Protein AF-A0A7S3MNX1-F1 (afdb_monomer_lite)

pLDDT: mean 80.57, std 15.96, range [43.69, 98.38]

Organism: NCBI:txid182087

Foldseek 3Di:
DDWDFDDDQVRQQVLCVVQVHGDRSVRVVVLVVCQVVVHPCVFKHKDKDWPVRVVVVVVCVVPVPDDDDDDPPVPDDDLPIKMWIWIWGDDPVDITIRTGIIHRDDDDDPVNVVVVVVVVVVVVVVVVVVVVVVVPDDPVVVVVVVVVVVVVVVVVPD

Radius of gyration: 24.96 Å; chains: 1; bounding box: 41×65×52 Å

Structure (mmCIF, N/CA/C/O backbone):
data_AF-A0A7S3MNX1-F1
#
_entry.id   AF-A0A7S3MNX1-F1
#
loop_
_atom_site.group_PDB
_atom_site.id
_atom_site.type_symbol
_atom_site.label_atom_id
_atom_site.label_alt_id
_atom_site.label_comp_id
_atom_site.label_asym_id
_atom_site.label_entity_id
_atom_site.label_seq_id
_atom_site.pdbx_PDB_ins_code
_atom_site.Cartn_x
_atom_site.Cartn_y
_atom_site.Cartn_z
_atom_site.occupancy
_atom_site.B_iso_or_equiv
_atom_site.auth_seq_id
_atom_site.auth_comp_id
_atom_site.auth_asym_id
_atom_site.auth_atom_id
_atom_site.pdbx_PDB_model_num
ATOM 1 N N . MET A 1 1 ? 13.453 -8.997 -11.471 1.00 69.81 1 MET A N 1
ATOM 2 C CA . MET A 1 1 ? 12.130 -9.583 -11.167 1.00 69.81 1 MET A CA 1
ATOM 3 C C . MET A 1 1 ? 11.178 -8.467 -10.763 1.00 69.81 1 MET A C 1
ATOM 5 O O . MET A 1 1 ? 11.592 -7.604 -9.995 1.00 69.81 1 MET A O 1
ATOM 9 N N . ILE A 1 2 ? 9.954 -8.454 -11.297 1.00 82.06 2 ILE A N 1
ATOM 10 C CA . ILE A 1 2 ? 8.928 -7.449 -10.980 1.00 82.06 2 ILE A CA 1
ATOM 11 C C . ILE A 1 2 ? 7.768 -8.132 -10.248 1.00 82.06 2 ILE A C 1
ATOM 13 O O . ILE A 1 2 ? 7.214 -9.120 -10.732 1.00 82.06 2 ILE A O 1
ATOM 17 N N . TRP A 1 3 ? 7.382 -7.577 -9.097 1.00 87.19 3 TRP A N 1
ATOM 18 C CA . TRP A 1 3 ? 6.181 -7.973 -8.360 1.00 87.19 3 TRP A CA 1
ATOM 19 C C . TRP A 1 3 ? 5.163 -6.839 -8.390 1.00 87.19 3 TRP A C 1
ATOM 21 O O . TRP A 1 3 ? 5.515 -5.681 -8.170 1.00 87.19 3 TRP A O 1
ATOM 31 N N . ARG A 1 4 ? 3.900 -7.174 -8.652 1.00 88.12 4 ARG A N 1
ATOM 32 C CA . ARG A 1 4 ? 2.810 -6.210 -8.823 1.00 88.12 4 ARG A CA 1
ATOM 33 C C . ARG A 1 4 ? 1.589 -6.620 -8.009 1.00 88.12 4 ARG A C 1
ATOM 35 O O . ARG A 1 4 ? 1.213 -7.789 -7.975 1.00 88.12 4 ARG A O 1
ATOM 42 N N . GLY A 1 5 ? 0.955 -5.639 -7.379 1.00 89.62 5 GLY A N 1
ATOM 43 C CA . GLY A 1 5 ? -0.355 -5.773 -6.751 1.00 89.62 5 GLY A CA 1
ATOM 44 C C . GLY A 1 5 ? -1.355 -4.832 -7.412 1.00 89.62 5 GLY A C 1
ATOM 45 O O . GLY A 1 5 ? -1.036 -3.671 -7.652 1.00 89.62 5 GLY A O 1
ATOM 46 N N . GLU A 1 6 ? -2.558 -5.324 -7.701 1.00 92.94 6 GLU A N 1
ATOM 47 C CA . GLU A 1 6 ? -3.685 -4.502 -8.142 1.00 92.94 6 GLU A CA 1
ATOM 48 C C . GLU A 1 6 ? -4.837 -4.674 -7.163 1.00 92.94 6 GLU A C 1
ATOM 50 O O . GLU A 1 6 ? -5.308 -5.789 -6.928 1.00 92.94 6 GLU A O 1
ATOM 55 N N . TYR A 1 7 ? -5.298 -3.568 -6.582 1.00 95.19 7 TYR A N 1
ATOM 56 C CA . TYR A 1 7 ? -6.295 -3.604 -5.521 1.00 95.19 7 TYR A CA 1
ATOM 57 C C . TYR A 1 7 ? -7.403 -2.598 -5.797 1.00 95.19 7 TYR A C 1
ATOM 59 O O . TYR A 1 7 ? -7.158 -1.407 -5.983 1.00 95.19 7 TYR A O 1
ATOM 67 N N . LYS A 1 8 ? -8.648 -3.077 -5.787 1.00 97.31 8 LYS A N 1
ATOM 68 C CA . LYS A 1 8 ? -9.829 -2.209 -5.835 1.00 97.31 8 LYS A CA 1
ATOM 69 C C . LYS A 1 8 ? -10.058 -1.572 -4.464 1.00 97.31 8 LYS A C 1
ATOM 71 O O . LYS A 1 8 ? -9.750 -2.186 -3.445 1.00 97.31 8 LYS A O 1
ATOM 76 N N . GLN A 1 9 ? -10.706 -0.409 -4.436 1.00 98.19 9 GLN A N 1
ATOM 77 C CA . GLN A 1 9 ? -11.095 0.277 -3.197 1.00 98.19 9 GLN A CA 1
ATOM 78 C C . GLN A 1 9 ? -11.759 -0.664 -2.179 1.00 98.19 9 GLN A C 1
ATOM 80 O O . GLN A 1 9 ? -11.305 -0.755 -1.041 1.00 98.19 9 GLN A O 1
ATOM 85 N N . LYS A 1 10 ? -12.775 -1.421 -2.618 1.00 97.94 10 LYS A N 1
ATOM 86 C CA . LYS A 1 10 ? -13.507 -2.367 -1.764 1.00 97.94 10 LYS A CA 1
ATOM 87 C C . LYS A 1 10 ? -12.581 -3.377 -1.079 1.00 97.94 10 LYS A C 1
ATOM 89 O O . LYS A 1 10 ? -12.757 -3.664 0.096 1.00 97.94 10 LYS A O 1
ATOM 94 N N . TYR A 1 11 ? -11.576 -3.884 -1.793 1.00 97.88 11 TYR A N 1
ATOM 95 C CA . TYR A 1 11 ? -10.622 -4.838 -1.229 1.00 97.88 11 TYR A CA 1
ATOM 96 C C . TYR A 1 11 ? -9.798 -4.209 -0.098 1.00 97.88 11 TYR A C 1
ATOM 98 O O . TYR A 1 11 ? -9.659 -4.810 0.963 1.00 97.88 11 TYR A O 1
ATOM 106 N N . ILE A 1 12 ? -9.289 -2.990 -0.297 1.00 98.25 12 ILE A N 1
ATOM 107 C CA . ILE A 1 12 ? -8.496 -2.277 0.716 1.00 98.25 12 ILE A CA 1
ATOM 108 C C . ILE A 1 12 ? -9.327 -1.986 1.975 1.00 98.25 12 ILE A C 1
ATOM 110 O O . ILE A 1 12 ? -8.885 -2.197 3.104 1.00 98.25 12 ILE A O 1
ATOM 114 N N . GLU A 1 13 ? -10.562 -1.542 1.791 1.00 98.38 13 GLU A N 1
ATOM 115 C CA . GLU A 1 13 ? -11.483 -1.283 2.898 1.00 98.38 13 GLU A CA 1
ATOM 116 C C . GLU A 1 13 ? -11.833 -2.576 3.657 1.00 98.38 13 GLU A C 1
ATOM 118 O O . GLU A 1 13 ? -11.841 -2.594 4.887 1.00 98.38 13 GLU A O 1
ATOM 123 N N . GLU A 1 14 ? -12.015 -3.695 2.952 1.00 98.25 14 GLU A N 1
ATOM 124 C CA . GLU A 1 14 ? -12.240 -5.001 3.575 1.00 98.25 14 GLU A CA 1
ATOM 125 C C . GLU A 1 14 ? -11.031 -5.511 4.369 1.00 98.25 14 GLU A C 1
ATOM 127 O O . GLU A 1 14 ? -11.218 -6.038 5.467 1.00 98.25 14 GLU A O 1
ATOM 132 N N . ILE A 1 15 ? -9.800 -5.386 3.856 1.00 97.06 15 ILE A N 1
ATOM 133 C CA . ILE A 1 15 ? -8.613 -5.858 4.592 1.00 97.06 15 ILE A CA 1
ATOM 134 C C . ILE A 1 15 ? -8.356 -5.020 5.845 1.00 97.06 15 ILE A C 1
ATOM 136 O O . ILE A 1 15 ? -7.969 -5.576 6.869 1.00 97.06 15 ILE A O 1
ATOM 140 N N . THR A 1 16 ? -8.609 -3.709 5.795 1.00 97.75 16 THR A N 1
ATOM 141 C CA . THR A 1 16 ? -8.424 -2.834 6.961 1.00 97.75 16 THR A CA 1
ATOM 142 C C . THR A 1 16 ? -9.489 -3.115 8.016 1.00 97.75 16 THR A C 1
ATOM 144 O O . THR A 1 16 ? -9.173 -3.227 9.198 1.00 97.75 16 THR A O 1
ATOM 147 N N . ASN A 1 17 ? -10.730 -3.374 7.590 1.00 97.88 17 ASN A N 1
ATOM 148 C CA . ASN A 1 17 ? -11.788 -3.834 8.484 1.00 97.88 17 ASN A CA 1
ATOM 149 C C . ASN A 1 17 ? -11.446 -5.186 9.137 1.00 97.88 17 ASN A C 1
ATOM 151 O O . ASN A 1 17 ? -11.578 -5.344 10.347 1.00 97.88 17 ASN A O 1
ATOM 155 N N . LYS A 1 18 ? -10.952 -6.157 8.354 1.00 97.06 18 LYS A N 1
ATOM 156 C CA . LYS A 1 18 ? -10.517 -7.473 8.864 1.00 97.06 18 LYS A CA 1
ATOM 157 C C . LYS A 1 18 ? -9.344 -7.377 9.839 1.00 97.06 18 LYS A C 1
ATOM 159 O O . LYS A 1 18 ? -9.223 -8.231 10.710 1.00 97.06 18 LYS A O 1
ATOM 164 N N . ALA A 1 19 ? -8.494 -6.364 9.693 1.00 95.06 19 ALA A N 1
ATOM 165 C CA . ALA A 1 19 ? -7.389 -6.099 10.606 1.00 95.06 19 ALA A CA 1
ATOM 166 C C . ALA A 1 19 ? -7.836 -5.454 11.934 1.00 95.06 19 ALA A C 1
ATOM 168 O O . ALA A 1 19 ? -7.002 -5.256 12.809 1.00 95.06 19 ALA A O 1
ATOM 169 N N . GLY A 1 20 ? -9.127 -5.129 12.094 1.00 95.25 20 GLY A N 1
ATOM 170 C CA . GLY A 1 20 ? -9.679 -4.516 13.307 1.00 95.25 20 GLY A CA 1
ATOM 171 C C . GLY A 1 20 ? -9.525 -2.995 13.370 1.00 95.25 20 GLY A C 1
ATOM 172 O O . GLY A 1 20 ? -10.034 -2.371 14.294 1.00 95.25 20 GLY A O 1
ATOM 173 N N . ASN A 1 21 ? -8.886 -2.384 12.370 1.00 96.06 21 ASN A N 1
ATOM 174 C CA . ASN A 1 21 ? -8.674 -0.945 12.299 1.00 96.06 21 ASN A CA 1
ATOM 175 C C . ASN A 1 21 ? -9.016 -0.447 10.888 1.00 96.06 21 ASN A C 1
ATOM 177 O O . ASN A 1 21 ? -8.194 -0.427 9.971 1.00 96.06 21 ASN A O 1
ATOM 181 N N . PHE A 1 22 ? -10.288 -0.091 10.702 1.00 97.62 22 PHE A N 1
ATOM 182 C CA . PHE A 1 22 ? -10.807 0.328 9.406 1.00 97.62 22 PHE A CA 1
ATOM 183 C C . PHE A 1 22 ? -10.149 1.622 8.911 1.00 97.62 22 PHE A C 1
ATOM 185 O O . PHE A 1 22 ? -10.004 2.606 9.645 1.00 97.62 22 PHE A O 1
ATOM 192 N N . LYS A 1 23 ? -9.828 1.649 7.614 1.00 97.81 23 LYS A N 1
ATOM 193 C CA . LYS A 1 23 ? -9.368 2.843 6.906 1.00 97.81 23 LYS A CA 1
ATOM 194 C C . LYS A 1 23 ? -10.126 2.976 5.593 1.00 97.81 23 LYS A C 1
ATOM 196 O O . LYS A 1 23 ? -10.139 2.059 4.776 1.00 97.81 23 LYS A O 1
ATOM 201 N N . LYS A 1 24 ? -10.705 4.161 5.365 1.00 98.25 24 LYS A N 1
ATOM 202 C CA . LYS A 1 24 ? -11.215 4.540 4.039 1.00 98.25 24 LYS A CA 1
ATOM 203 C C . LYS A 1 24 ? -10.083 4.432 3.023 1.00 98.25 24 LYS A C 1
ATOM 205 O O . LYS A 1 24 ? -8.947 4.794 3.341 1.00 98.25 24 LYS A O 1
ATOM 210 N N . PHE A 1 25 ? -10.396 4.024 1.797 1.00 98.38 25 PHE A N 1
ATOM 211 C CA . PHE A 1 25 ? -9.380 3.816 0.763 1.00 98.38 25 PHE A CA 1
ATOM 212 C C . PHE A 1 25 ? -8.458 5.025 0.562 1.00 98.38 25 PHE A C 1
ATOM 214 O O . PHE A 1 25 ? -7.241 4.878 0.552 1.00 98.38 25 PHE A O 1
ATOM 221 N N . THR A 1 26 ? -9.010 6.238 0.499 1.00 98.19 26 THR A N 1
ATOM 222 C CA . THR A 1 26 ? -8.213 7.464 0.322 1.00 98.19 26 THR A CA 1
ATOM 223 C C . THR A 1 26 ? -7.239 7.723 1.472 1.00 98.19 26 THR A C 1
ATOM 225 O O . THR A 1 26 ? -6.139 8.216 1.237 1.00 98.19 26 THR A O 1
ATOM 228 N N . VAL A 1 27 ? -7.605 7.371 2.707 1.00 97.81 27 VAL A N 1
ATOM 229 C CA . VAL A 1 27 ? -6.717 7.477 3.875 1.00 97.81 27 VAL A CA 1
ATOM 230 C C . VAL A 1 27 ? -5.615 6.427 3.789 1.00 97.81 27 VAL A C 1
ATOM 232 O O . VAL A 1 27 ? -4.452 6.753 3.994 1.00 97.81 27 VAL A O 1
ATOM 235 N N . PHE A 1 28 ? -5.961 5.195 3.414 1.00 98.00 28 PHE A N 1
ATOM 236 C CA . PHE A 1 28 ? -4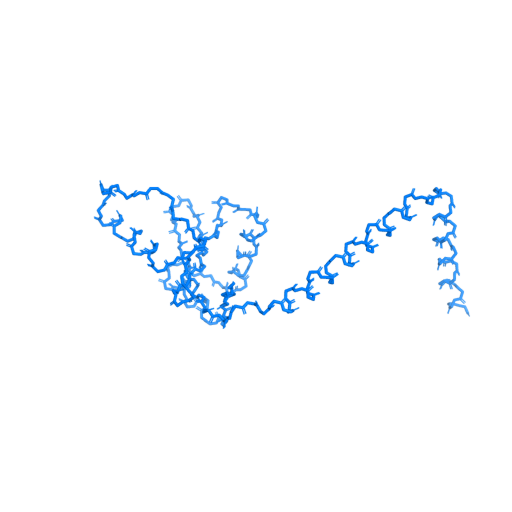.983 4.126 3.226 1.00 98.00 28 PHE A CA 1
ATOM 237 C C . PHE A 1 28 ? -3.934 4.484 2.162 1.00 98.00 28 PHE A C 1
ATOM 239 O O . PHE A 1 28 ? -2.743 4.284 2.382 1.00 98.00 28 PHE A O 1
ATOM 246 N N . ILE A 1 29 ? -4.351 5.070 1.034 1.00 97.75 29 ILE A N 1
ATOM 247 C CA . ILE A 1 29 ? -3.417 5.539 0.001 1.00 97.75 29 ILE A CA 1
ATOM 248 C C . ILE A 1 29 ? -2.503 6.644 0.539 1.00 97.75 29 ILE A C 1
ATOM 250 O O . ILE A 1 29 ? -1.304 6.598 0.289 1.00 97.75 29 ILE A O 1
ATOM 254 N N . LYS A 1 30 ? -3.023 7.602 1.317 1.00 97.31 30 LYS A N 1
ATOM 255 C CA . LYS A 1 30 ? -2.184 8.634 1.953 1.00 97.31 30 LYS A CA 1
ATOM 256 C C . LYS A 1 30 ? -1.145 8.029 2.896 1.00 97.31 30 LYS A C 1
ATOM 258 O O . LYS A 1 30 ? 0.012 8.419 2.831 1.00 97.31 30 LYS A O 1
ATOM 263 N N . MET A 1 31 ? -1.543 7.054 3.713 1.00 96.69 31 MET A N 1
ATOM 264 C CA . MET A 1 31 ? -0.623 6.325 4.593 1.00 96.69 31 MET A CA 1
ATOM 265 C C . MET A 1 31 ? 0.471 5.610 3.791 1.00 96.69 31 MET A C 1
ATOM 267 O O . MET A 1 31 ? 1.646 5.699 4.131 1.00 96.69 31 MET A O 1
ATOM 271 N N . LEU A 1 32 ? 0.096 4.930 2.704 1.00 96.50 32 LEU A N 1
ATOM 272 C CA . LEU A 1 32 ? 1.043 4.245 1.826 1.00 96.50 32 LEU A CA 1
ATOM 273 C C . LEU A 1 32 ? 2.035 5.224 1.180 1.00 96.50 32 LEU A C 1
ATOM 275 O O . LEU A 1 32 ? 3.230 4.947 1.146 1.00 96.50 32 LEU A O 1
ATOM 279 N N . MET A 1 33 ? 1.548 6.369 0.697 1.00 96.25 33 M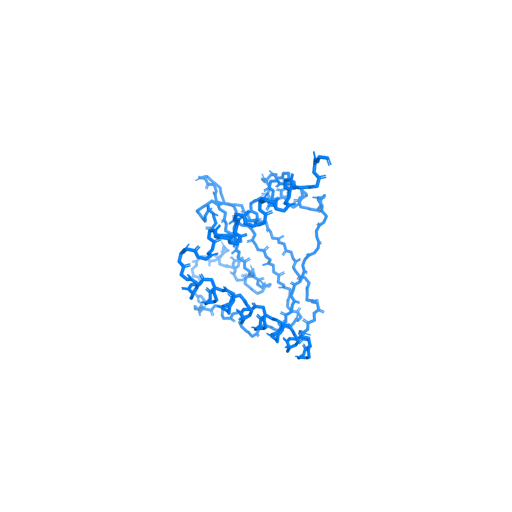ET A N 1
ATOM 280 C CA . MET A 1 33 ? 2.386 7.419 0.115 1.00 96.25 33 MET A CA 1
ATOM 281 C C . MET A 1 33 ? 3.351 8.009 1.146 1.00 96.25 33 MET A C 1
ATOM 283 O O . MET A 1 33 ? 4.535 8.126 0.847 1.00 96.25 33 MET A O 1
ATOM 287 N N . ALA A 1 34 ? 2.877 8.308 2.360 1.00 95.81 34 ALA A N 1
ATOM 288 C CA . ALA A 1 34 ? 3.723 8.801 3.446 1.00 95.81 34 ALA A CA 1
ATOM 289 C C . ALA A 1 34 ? 4.856 7.808 3.760 1.00 95.81 34 ALA A C 1
ATOM 291 O O . ALA A 1 34 ? 6.026 8.185 3.769 1.00 95.81 34 ALA A O 1
ATOM 292 N N . ALA A 1 35 ? 4.530 6.516 3.884 1.00 95.38 35 ALA A N 1
ATOM 293 C CA . ALA A 1 35 ? 5.521 5.473 4.134 1.00 95.38 35 ALA A CA 1
ATOM 294 C C . ALA A 1 35 ? 6.564 5.353 3.004 1.00 95.38 35 ALA A C 1
ATOM 296 O O . ALA A 1 35 ? 7.755 5.200 3.274 1.00 95.38 35 ALA A O 1
ATOM 297 N N . LEU A 1 36 ? 6.142 5.449 1.736 1.00 94.12 36 LEU A N 1
ATOM 298 C CA . LEU A 1 36 ? 7.042 5.402 0.573 1.00 94.12 36 LEU A CA 1
ATOM 299 C C . LEU A 1 36 ? 7.949 6.637 0.481 1.00 94.12 36 LEU A C 1
ATOM 301 O O . LEU A 1 36 ? 9.129 6.506 0.151 1.00 94.12 36 LEU A O 1
ATOM 305 N N . ASN A 1 37 ? 7.419 7.813 0.819 1.00 94.50 37 ASN A N 1
ATOM 306 C CA . ASN A 1 37 ? 8.165 9.071 0.869 1.00 94.50 37 ASN A CA 1
ATOM 307 C C . ASN A 1 37 ? 9.035 9.207 2.127 1.00 94.50 37 ASN A C 1
ATOM 309 O O . ASN A 1 37 ? 9.780 10.177 2.248 1.00 94.50 37 ASN A O 1
ATOM 313 N N . ARG A 1 38 ? 8.968 8.234 3.049 1.00 89.94 38 ARG A N 1
ATOM 314 C CA . ARG A 1 38 ? 9.633 8.263 4.362 1.00 89.94 38 ARG A CA 1
ATOM 315 C C . ARG A 1 38 ? 9.214 9.466 5.213 1.00 89.94 38 ARG A C 1
ATOM 317 O O . ARG A 1 38 ? 10.005 10.008 5.980 1.00 89.94 38 ARG A O 1
ATOM 324 N N . GLU A 1 39 ? 7.958 9.863 5.083 1.00 91.19 39 GLU A N 1
ATOM 325 C CA . GLU A 1 39 ? 7.295 10.815 5.964 1.00 91.19 39 GLU A CA 1
ATOM 326 C C . GLU A 1 39 ? 6.646 10.045 7.122 1.00 91.19 39 GLU A C 1
ATOM 328 O O . GLU A 1 39 ? 6.136 8.945 6.917 1.00 91.19 39 GLU A O 1
ATOM 333 N N . GLN A 1 40 ? 6.632 10.619 8.331 1.00 83.62 40 GLN A N 1
ATOM 334 C CA . GLN A 1 40 ? 5.925 10.044 9.494 1.00 83.62 40 GLN A CA 1
ATOM 335 C C . GLN A 1 40 ? 6.310 8.577 9.781 1.00 83.62 40 GLN A C 1
ATOM 337 O O . GLN A 1 40 ? 5.464 7.744 10.107 1.00 83.62 40 GLN A O 1
ATOM 342 N N . THR A 1 41 ? 7.602 8.254 9.668 1.00 83.00 41 THR A N 1
ATOM 343 C CA . THR A 1 41 ? 8.116 6.878 9.793 1.00 83.00 41 THR A CA 1
ATOM 344 C C . THR A 1 41 ? 7.867 6.239 11.157 1.00 83.00 41 THR A C 1
ATOM 346 O O . THR A 1 41 ? 7.925 5.020 11.272 1.00 83.00 41 THR A O 1
ATOM 349 N N . ASP A 1 42 ? 7.593 7.035 12.191 1.00 86.62 42 ASP A N 1
ATOM 350 C CA . ASP A 1 42 ? 7.270 6.518 13.524 1.00 86.62 42 ASP A CA 1
ATOM 351 C C . ASP A 1 42 ? 5.840 5.959 13.594 1.00 86.62 42 ASP A C 1
ATOM 353 O O . ASP A 1 42 ? 5.587 5.006 14.335 1.00 86.62 42 ASP A O 1
ATOM 357 N N . GLU A 1 43 ? 4.928 6.503 12.782 1.00 93.00 43 GLU A N 1
ATOM 358 C CA . GLU A 1 43 ? 3.514 6.121 12.735 1.00 93.00 43 GLU A CA 1
ATOM 359 C C . GLU A 1 43 ? 3.225 5.109 11.627 1.00 93.00 43 GLU A C 1
ATOM 361 O O . GLU A 1 43 ? 2.435 4.187 11.827 1.00 93.00 43 GLU A O 1
ATOM 366 N N . VAL A 1 44 ? 3.842 5.253 10.449 1.00 95.69 44 VAL A N 1
ATOM 367 C CA . VAL A 1 44 ? 3.561 4.386 9.300 1.00 95.69 44 VAL A CA 1
ATOM 368 C C . VAL A 1 44 ? 4.850 3.903 8.646 1.00 95.69 44 VAL A C 1
ATOM 370 O O . VAL A 1 44 ? 5.691 4.688 8.220 1.00 95.69 44 VAL A O 1
ATOM 373 N N . VAL A 1 45 ? 4.980 2.581 8.521 1.00 95.44 45 VAL A N 1
ATOM 374 C CA . VAL A 1 45 ? 6.160 1.918 7.944 1.00 95.44 45 VAL A CA 1
ATOM 375 C C . VAL A 1 45 ? 5.738 0.918 6.880 1.00 95.44 45 VAL A C 1
ATOM 377 O O . VAL A 1 45 ? 4.640 0.357 6.935 1.00 95.44 45 VAL A O 1
ATOM 380 N N . ILE A 1 46 ? 6.624 0.680 5.916 1.00 95.44 46 ILE A N 1
ATOM 381 C CA . ILE A 1 46 ? 6.430 -0.312 4.869 1.00 95.44 46 ILE A CA 1
ATOM 382 C C . ILE A 1 46 ? 7.558 -1.342 4.860 1.00 95.44 46 ILE A C 1
ATOM 384 O O . ILE A 1 46 ? 8.733 -0.988 4.831 1.00 95.44 46 ILE A O 1
ATOM 388 N N . ASP A 1 47 ? 7.181 -2.618 4.841 1.00 92.94 47 ASP A N 1
ATOM 389 C CA . ASP A 1 47 ? 8.102 -3.751 4.751 1.00 92.94 47 ASP A CA 1
ATOM 390 C C . ASP A 1 47 ? 7.735 -4.640 3.557 1.00 92.94 47 ASP A C 1
ATOM 392 O O . ASP A 1 47 ? 6.576 -4.699 3.140 1.00 92.94 47 ASP A O 1
ATOM 396 N N . LEU A 1 48 ? 8.704 -5.378 3.015 1.00 92.31 48 LEU A N 1
ATOM 397 C CA . LEU A 1 48 ? 8.466 -6.383 1.978 1.00 92.31 48 LEU A CA 1
ATOM 398 C C . LEU A 1 48 ? 8.876 -7.757 2.502 1.00 92.31 48 LEU A C 1
ATOM 400 O O . LEU A 1 48 ? 10.053 -7.998 2.741 1.00 92.31 48 LEU A O 1
ATOM 404 N N . LEU A 1 49 ? 7.907 -8.659 2.647 1.00 89.62 49 LEU A N 1
ATOM 405 C CA . LEU A 1 49 ? 8.115 -9.987 3.221 1.00 89.62 49 LEU A CA 1
ATOM 406 C C . LEU A 1 49 ? 7.787 -11.098 2.225 1.00 89.62 49 LEU A C 1
ATOM 408 O O . LEU A 1 49 ? 6.882 -10.984 1.396 1.00 89.62 49 LEU A O 1
ATOM 412 N N . THR A 1 50 ? 8.493 -12.213 2.344 1.00 88.31 50 THR A N 1
ATOM 413 C CA . THR A 1 50 ? 8.172 -13.475 1.679 1.00 88.31 50 THR A CA 1
ATOM 414 C C . THR A 1 50 ? 7.234 -14.324 2.538 1.00 88.31 50 THR A C 1
ATOM 416 O O . THR A 1 50 ? 7.037 -14.090 3.734 1.00 88.31 50 THR A O 1
ATOM 419 N N . GLN A 1 51 ? 6.661 -15.371 1.942 1.00 83.19 51 GLN A N 1
ATOM 420 C CA . GLN A 1 51 ? 5.889 -16.362 2.694 1.00 83.19 51 GLN A CA 1
ATOM 421 C C . GLN A 1 51 ? 6.712 -17.046 3.803 1.00 83.19 51 GLN A C 1
ATOM 423 O O . GLN A 1 51 ? 6.160 -17.360 4.861 1.00 83.19 51 GLN A O 1
ATOM 428 N N . GLN A 1 52 ? 8.015 -17.251 3.587 1.00 83.12 52 GLN A N 1
ATOM 429 C CA . GLN A 1 52 ? 8.912 -17.836 4.583 1.00 83.12 52 GLN A CA 1
ATOM 430 C C . GLN A 1 52 ? 9.093 -16.900 5.781 1.00 83.12 52 GLN A C 1
ATOM 432 O O . GLN A 1 52 ? 8.963 -17.342 6.922 1.00 83.12 52 GLN A O 1
ATOM 437 N N . ASP A 1 53 ? 9.283 -15.603 5.537 1.00 85.62 53 ASP A N 1
ATOM 438 C CA . ASP A 1 53 ? 9.429 -14.602 6.601 1.00 85.62 53 ASP A CA 1
ATOM 439 C C . ASP A 1 53 ? 8.182 -14.560 7.487 1.00 85.62 53 ASP A C 1
ATOM 441 O O . ASP A 1 53 ? 8.272 -14.566 8.714 1.00 85.62 53 ASP A O 1
ATOM 445 N N . LEU A 1 54 ? 6.993 -14.615 6.876 1.00 82.75 54 LEU A N 1
ATOM 446 C CA . LEU A 1 54 ? 5.730 -14.680 7.612 1.00 82.75 54 LEU A CA 1
ATOM 447 C C . LEU A 1 54 ? 5.620 -15.946 8.474 1.00 82.75 54 LEU A C 1
ATOM 449 O O . LEU A 1 54 ? 5.103 -15.877 9.591 1.00 82.75 54 LEU A O 1
ATOM 453 N N . ALA A 1 55 ? 6.085 -17.096 7.978 1.00 83.50 55 ALA A N 1
ATOM 454 C CA . ALA A 1 55 ? 6.095 -18.343 8.741 1.00 83.50 55 ALA A CA 1
ATOM 455 C C . ALA A 1 55 ? 7.052 -18.260 9.941 1.00 83.50 55 ALA A C 1
ATOM 457 O O . ALA A 1 5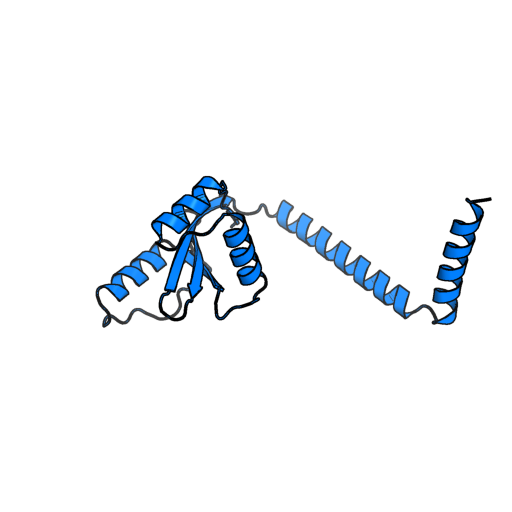5 ? 6.669 -18.631 11.051 1.00 83.50 55 ALA A O 1
ATOM 458 N N . LEU A 1 56 ? 8.246 -17.695 9.744 1.00 84.19 56 LEU A N 1
ATOM 459 C CA . LEU A 1 56 ? 9.231 -17.477 10.804 1.00 84.19 56 LEU A CA 1
ATOM 460 C C . LEU A 1 56 ? 8.718 -16.501 11.870 1.00 84.19 56 LEU A C 1
ATOM 462 O O . LEU A 1 56 ? 8.825 -16.776 13.065 1.00 84.19 56 LEU A O 1
ATOM 466 N N . ILE A 1 57 ? 8.087 -15.395 11.462 1.00 84.31 57 ILE A N 1
ATOM 467 C CA . ILE A 1 57 ? 7.483 -14.425 12.387 1.00 84.31 57 ILE A CA 1
ATOM 468 C C . ILE A 1 57 ? 6.374 -15.085 13.219 1.00 84.31 57 ILE A C 1
ATOM 470 O O . ILE A 1 57 ? 6.288 -14.853 14.427 1.00 84.31 57 ILE A O 1
ATOM 474 N N . LYS A 1 58 ? 5.536 -15.929 12.603 1.00 83.75 58 LYS A N 1
ATOM 475 C CA . LYS A 1 58 ? 4.494 -16.687 13.315 1.00 83.75 58 LYS A CA 1
ATOM 476 C C . LYS A 1 58 ? 5.091 -17.689 14.303 1.00 83.75 58 LYS A C 1
ATOM 478 O O . LYS A 1 58 ? 4.664 -17.707 15.454 1.00 83.75 58 LYS A O 1
ATOM 483 N N . ALA A 1 59 ? 6.092 -18.460 13.880 1.00 81.94 59 ALA A N 1
ATOM 484 C CA . ALA A 1 59 ? 6.773 -19.429 14.735 1.00 81.94 59 ALA A CA 1
ATOM 485 C C . ALA A 1 59 ? 7.439 -18.750 15.942 1.00 81.94 59 ALA A C 1
ATOM 487 O O . ALA A 1 59 ? 7.298 -19.222 17.067 1.00 81.94 59 ALA A O 1
ATOM 488 N N . ARG A 1 60 ? 8.070 -17.584 15.745 1.00 81.81 60 ARG A N 1
ATOM 489 C CA . ARG A 1 60 ? 8.658 -16.785 16.831 1.00 81.81 60 ARG A CA 1
ATOM 490 C C . ARG A 1 60 ? 7.612 -16.255 17.811 1.00 81.81 60 ARG A C 1
ATOM 492 O O . ARG A 1 60 ? 7.855 -16.261 19.013 1.00 81.81 60 ARG A O 1
ATOM 499 N N . LYS A 1 61 ? 6.453 -15.797 17.322 1.00 81.38 61 LYS A N 1
ATOM 500 C CA . LYS A 1 61 ? 5.344 -15.372 18.197 1.00 81.38 61 LYS A CA 1
ATOM 501 C C . LYS A 1 61 ? 4.809 -16.528 19.048 1.00 81.38 61 LYS A C 1
ATOM 503 O O . LYS A 1 61 ? 4.364 -16.286 20.162 1.00 81.38 61 LYS A O 1
ATOM 508 N N . GLN A 1 62 ? 4.853 -17.756 18.531 1.00 79.25 62 GLN A N 1
ATOM 509 C CA . GLN A 1 62 ? 4.439 -18.957 19.261 1.00 79.25 62 GLN A CA 1
ATOM 510 C C . GLN A 1 62 ? 5.516 -19.454 20.236 1.00 79.25 62 GLN A C 1
ATOM 512 O O . GLN A 1 62 ? 5.172 -19.873 21.334 1.00 79.25 62 GLN A O 1
ATOM 517 N N . ASN A 1 63 ? 6.800 -19.348 19.872 1.00 78.00 63 ASN A N 1
ATOM 518 C CA . ASN A 1 63 ? 7.944 -19.784 20.677 1.00 78.00 63 ASN A CA 1
ATOM 519 C C . ASN A 1 63 ? 9.003 -18.667 20.798 1.00 78.00 63 ASN A C 1
ATOM 521 O O . ASN A 1 63 ? 9.979 -18.657 20.041 1.00 78.00 63 ASN A O 1
ATOM 525 N N . PRO A 1 64 ? 8.873 -17.750 21.777 1.00 68.94 64 PRO A N 1
ATOM 526 C CA . PRO A 1 64 ? 9.744 -16.576 21.919 1.00 68.94 64 PRO A CA 1
ATOM 527 C C . PRO A 1 64 ? 11.234 -16.854 22.212 1.00 68.94 64 PRO A C 1
ATOM 529 O O . PRO A 1 64 ? 12.011 -15.906 22.295 1.00 68.94 64 PRO A O 1
ATOM 532 N N . GLY A 1 65 ? 11.643 -18.118 22.384 1.00 65.88 65 GLY A N 1
ATOM 533 C CA . GLY A 1 65 ? 12.994 -18.516 22.809 1.00 65.88 65 GLY A CA 1
ATOM 534 C C . GLY A 1 65 ? 13.869 -19.203 21.752 1.00 65.88 65 GLY A C 1
ATOM 535 O O . GLY A 1 65 ? 15.038 -19.461 22.028 1.00 65.88 65 GLY A O 1
ATOM 536 N N . GLN A 1 66 ? 13.353 -19.512 20.556 1.00 59.19 66 GLN A N 1
ATOM 537 C CA . GLN A 1 66 ? 14.164 -20.130 19.498 1.00 59.19 66 GLN A CA 1
ATOM 538 C C . GLN A 1 66 ? 14.888 -19.056 18.675 1.00 59.19 66 GLN A C 1
ATOM 540 O O . GLN A 1 66 ? 14.269 -18.287 17.941 1.00 59.19 66 GLN A O 1
ATOM 545 N N . GLN A 1 67 ? 16.214 -19.000 18.817 1.00 53.72 67 GLN A N 1
ATOM 546 C CA . GLN A 1 67 ? 17.090 -18.150 18.013 1.00 53.72 67 GLN A CA 1
ATOM 547 C C . GLN A 1 67 ? 17.221 -18.745 16.604 1.00 53.72 67 GLN A C 1
ATOM 549 O O . GLN A 1 67 ? 17.699 -19.866 16.446 1.00 53.72 67 GLN A O 1
ATOM 554 N N . THR A 1 68 ? 16.810 -18.000 15.578 1.00 54.38 68 THR A N 1
ATOM 555 C CA . THR A 1 68 ? 17.118 -18.310 14.173 1.00 54.38 68 THR A CA 1
ATOM 556 C C . THR A 1 68 ? 18.259 -17.419 13.672 1.00 54.38 68 THR A C 1
ATOM 558 O O . THR A 1 68 ? 18.402 -16.301 14.178 1.00 54.38 68 THR A O 1
ATOM 561 N N . PRO A 1 69 ? 19.057 -17.867 12.682 1.00 47.31 69 PRO A N 1
ATOM 562 C CA . PRO A 1 69 ? 20.165 -17.088 12.135 1.00 47.31 69 PRO A CA 1
ATOM 563 C C . PRO A 1 69 ? 19.711 -15.714 11.631 1.00 47.31 69 PRO A C 1
ATOM 565 O O . PRO A 1 69 ? 18.639 -15.574 11.041 1.00 47.31 69 PRO A O 1
ATOM 568 N N . GLN A 1 70 ? 20.534 -14.705 11.909 1.00 55.03 70 GLN A N 1
ATOM 569 C CA . GLN A 1 70 ? 20.348 -13.324 11.478 1.00 55.03 70 GLN A CA 1
ATOM 570 C C . GLN A 1 70 ? 20.497 -13.189 9.954 1.00 55.03 70 GLN A C 1
ATOM 572 O O . GLN A 1 70 ? 21.172 -13.991 9.314 1.00 55.03 70 GLN A O 1
ATOM 577 N N . SER A 1 71 ? 19.892 -12.123 9.419 1.00 47.31 71 SER A N 1
ATOM 578 C CA . SER A 1 71 ? 19.842 -11.685 8.013 1.00 47.31 71 SER A CA 1
ATOM 579 C C . SER A 1 71 ? 19.048 -12.585 7.055 1.00 47.31 71 SER A C 1
ATOM 581 O O . SER A 1 71 ? 19.547 -13.552 6.493 1.00 47.31 71 SER A O 1
ATOM 583 N N . LEU A 1 72 ? 17.784 -12.210 6.835 1.00 51.69 72 LEU A N 1
ATOM 584 C CA . LEU A 1 72 ? 17.003 -12.653 5.683 1.00 51.69 72 LEU A CA 1
ATOM 585 C C . LEU A 1 72 ? 17.505 -11.849 4.479 1.00 51.69 72 LEU A C 1
ATOM 587 O O . LEU A 1 72 ? 17.036 -10.745 4.212 1.00 51.69 72 LEU A O 1
ATOM 591 N N . ASP A 1 73 ? 18.539 -12.347 3.809 1.00 46.34 73 ASP A N 1
ATOM 592 C CA . ASP A 1 73 ? 19.017 -11.732 2.576 1.00 46.34 73 ASP A CA 1
ATOM 593 C C . ASP A 1 73 ? 17.999 -12.011 1.454 1.00 46.34 73 ASP A C 1
ATOM 595 O O . ASP A 1 73 ? 17.894 -13.116 0.922 1.00 46.34 73 ASP A O 1
ATOM 599 N N . HIS A 1 74 ? 17.168 -11.015 1.136 1.00 53.72 74 HIS A N 1
ATOM 600 C CA . HIS A 1 74 ? 16.044 -11.136 0.196 1.00 53.72 74 HIS A CA 1
ATOM 601 C C . HIS A 1 74 ? 16.458 -11.074 -1.289 1.00 53.72 74 HIS A C 1
ATOM 603 O O . HIS A 1 74 ? 15.598 -10.952 -2.173 1.00 53.72 74 HIS A O 1
ATOM 609 N N . THR A 1 75 ? 17.759 -11.121 -1.586 1.00 50.91 75 THR A N 1
ATOM 610 C CA . THR A 1 75 ? 18.300 -10.925 -2.939 1.00 50.91 75 THR A CA 1
ATOM 611 C C . THR A 1 75 ? 18.212 -12.158 -3.848 1.00 50.91 75 THR A C 1
ATOM 613 O O . THR A 1 75 ? 18.320 -12.004 -5.062 1.00 50.91 75 THR A O 1
ATOM 616 N N . THR A 1 76 ? 17.930 -13.358 -3.321 1.00 52.44 76 THR A N 1
ATOM 617 C CA . THR A 1 76 ? 17.923 -14.624 -4.097 1.00 52.44 76 THR A CA 1
ATOM 618 C C . THR A 1 76 ? 16.644 -15.457 -3.925 1.00 52.44 76 THR A C 1
ATOM 620 O O . THR A 1 76 ? 16.671 -16.681 -3.839 1.00 52.44 76 THR A O 1
ATOM 623 N N . VAL A 1 77 ? 15.482 -14.801 -3.879 1.00 58.38 77 VAL A N 1
ATOM 624 C CA . VAL A 1 77 ? 14.195 -15.504 -3.743 1.00 58.38 77 VAL A CA 1
ATOM 625 C C . VAL A 1 77 ? 13.679 -15.949 -5.122 1.00 58.38 77 VAL A C 1
ATOM 627 O O . VAL A 1 77 ? 13.549 -15.087 -5.997 1.00 58.38 77 VAL A O 1
ATOM 630 N N . PRO A 1 78 ? 13.330 -17.237 -5.326 1.00 63.69 78 PRO A N 1
ATOM 631 C CA . PRO A 1 78 ? 12.739 -17.710 -6.576 1.00 63.69 78 PRO A CA 1
ATOM 632 C C . PRO A 1 78 ? 11.473 -16.916 -6.958 1.00 63.69 78 PRO A C 1
ATOM 634 O O . PRO A 1 78 ? 10.687 -16.573 -6.068 1.00 63.69 78 PRO A O 1
ATOM 637 N N . PRO A 1 79 ? 11.224 -16.667 -8.259 1.00 61.50 79 PRO A N 1
ATOM 638 C CA . PRO A 1 79 ? 10.028 -15.972 -8.755 1.00 61.50 79 PRO A CA 1
ATOM 639 C C . PRO A 1 79 ? 8.699 -16.511 -8.217 1.00 61.50 79 PRO A C 1
ATOM 641 O O . PRO A 1 79 ? 7.747 -15.757 -8.028 1.00 61.50 79 PRO A O 1
ATOM 644 N N . GLU A 1 80 ? 8.651 -17.814 -7.945 1.00 65.88 80 GLU A N 1
ATOM 645 C CA . GLU A 1 80 ? 7.449 -18.546 -7.539 1.00 65.88 80 GLU A CA 1
ATOM 646 C C . GLU A 1 80 ? 7.010 -18.262 -6.093 1.00 65.88 80 GLU A C 1
ATOM 648 O O . GLU A 1 80 ? 5.923 -18.662 -5.669 1.00 65.88 80 GLU A O 1
ATOM 653 N N . VAL A 1 81 ? 7.825 -17.545 -5.314 1.00 77.31 81 VAL A N 1
ATOM 654 C CA . VAL A 1 81 ? 7.510 -17.233 -3.919 1.00 77.31 81 VAL A CA 1
ATOM 655 C C . VAL A 1 81 ? 6.636 -15.982 -3.835 1.00 77.31 81 VAL A C 1
ATOM 657 O O . VAL A 1 81 ? 7.012 -14.891 -4.273 1.00 77.31 81 VAL A O 1
ATOM 660 N N . LYS A 1 82 ? 5.470 -16.122 -3.195 1.00 80.25 82 LYS A N 1
ATOM 661 C CA . LYS A 1 82 ? 4.565 -15.001 -2.903 1.00 80.25 82 LYS A CA 1
ATOM 662 C C . LYS A 1 82 ? 5.274 -13.942 -2.061 1.00 80.25 82 LYS A C 1
ATOM 664 O O . LYS A 1 82 ? 5.852 -14.256 -1.015 1.00 80.25 82 LYS A O 1
ATOM 669 N N . ARG A 1 83 ? 5.166 -12.684 -2.491 1.00 89.56 83 ARG A N 1
ATOM 670 C CA . ARG A 1 83 ? 5.620 -11.516 -1.731 1.00 89.56 83 ARG A CA 1
ATOM 671 C C . ARG A 1 83 ? 4.437 -10.762 -1.152 1.00 89.56 83 ARG A C 1
ATOM 673 O O . ARG A 1 83 ? 3.348 -10.761 -1.718 1.00 89.56 83 ARG A O 1
ATOM 680 N N . TYR A 1 84 ? 4.671 -10.104 -0.032 1.00 92.69 84 TYR A N 1
ATOM 681 C CA . TYR A 1 84 ? 3.684 -9.318 0.681 1.00 92.69 84 TYR A CA 1
ATOM 682 C C . TYR A 1 84 ? 4.298 -7.971 1.016 1.00 92.69 84 TYR A C 1
ATOM 684 O O . TYR A 1 84 ? 5.304 -7.905 1.717 1.00 92.69 84 TYR A O 1
ATOM 692 N N . LEU A 1 85 ? 3.684 -6.905 0.520 1.00 95.44 85 LEU A N 1
ATOM 693 C CA . LEU A 1 85 ? 3.958 -5.558 0.991 1.00 95.44 85 LEU A CA 1
ATOM 694 C C . LEU A 1 85 ? 3.165 -5.359 2.283 1.00 95.44 85 LEU A C 1
ATOM 696 O O . LEU A 1 85 ? 1.950 -5.542 2.297 1.00 95.44 85 LEU A O 1
ATOM 700 N N . ILE A 1 86 ? 3.836 -5.052 3.380 1.00 95.75 86 ILE A N 1
ATOM 701 C CA . ILE A 1 86 ? 3.209 -4.892 4.687 1.00 95.75 86 ILE A CA 1
ATOM 702 C C . ILE A 1 86 ? 3.196 -3.410 5.010 1.00 95.75 86 ILE A C 1
ATOM 704 O O . ILE A 1 86 ? 4.245 -2.835 5.279 1.00 95.75 86 ILE A O 1
ATOM 708 N N . LEU A 1 87 ? 2.011 -2.800 5.000 1.00 96.94 87 LEU A N 1
ATOM 709 C CA . LEU A 1 87 ? 1.836 -1.473 5.577 1.00 96.94 87 LEU A CA 1
ATOM 710 C C . LEU A 1 87 ? 1.559 -1.644 7.069 1.00 96.94 87 LEU A C 1
ATOM 712 O O . LEU A 1 87 ? 0.588 -2.297 7.456 1.00 96.94 87 LEU A O 1
ATOM 716 N N . THR A 1 88 ? 2.415 -1.075 7.898 1.00 96.69 88 THR A N 1
ATOM 717 C CA . THR A 1 88 ? 2.314 -1.146 9.349 1.00 96.69 88 THR A CA 1
ATOM 718 C C . THR A 1 88 ? 1.920 0.223 9.882 1.00 96.69 88 THR A C 1
ATOM 720 O O . THR A 1 88 ? 2.589 1.205 9.583 1.00 96.69 88 THR A O 1
ATOM 723 N N . LEU A 1 89 ? 0.847 0.274 10.671 1.00 96.75 89 LEU A N 1
ATOM 724 C CA . LEU A 1 89 ? 0.439 1.446 11.441 1.00 96.75 89 LEU A CA 1
ATOM 725 C C . LEU A 1 89 ? 0.809 1.219 12.910 1.00 96.75 89 LEU A C 1
ATOM 727 O O . LEU A 1 89 ? 0.312 0.281 13.540 1.00 96.75 89 LEU A O 1
ATOM 731 N N . ASN A 1 90 ? 1.667 2.079 13.439 1.00 95.62 90 ASN A N 1
ATOM 732 C CA . ASN A 1 90 ? 2.074 2.122 14.832 1.00 95.62 90 ASN A CA 1
ATOM 733 C C . ASN A 1 90 ? 1.234 3.182 15.557 1.00 95.62 90 ASN A C 1
ATOM 735 O O . ASN A 1 90 ? 1.432 4.377 15.365 1.00 95.62 90 ASN A O 1
ATOM 739 N N . GLY A 1 91 ? 0.290 2.741 16.382 1.00 90.88 91 GLY A N 1
ATOM 740 C CA . GLY A 1 91 ? -0.398 3.590 17.348 1.00 90.88 91 GLY A CA 1
ATOM 741 C C . GLY A 1 91 ? 0.219 3.464 18.741 1.00 90.88 91 GLY A C 1
ATOM 742 O O . GLY A 1 91 ? 1.020 2.570 19.009 1.00 90.88 91 GLY A O 1
ATOM 743 N N . GLU A 1 92 ? -0.205 4.336 19.652 1.00 90.94 92 GLU A N 1
ATOM 744 C CA . GLU A 1 92 ? 0.269 4.358 21.045 1.00 90.94 92 GLU A CA 1
ATOM 745 C C . GLU A 1 92 ? -0.048 3.055 21.804 1.00 90.94 92 GLU A C 1
ATOM 747 O O . GLU A 1 92 ? 0.762 2.572 22.592 1.00 90.94 92 GLU A O 1
ATOM 752 N N . PHE A 1 93 ? -1.205 2.449 21.522 1.00 91.25 93 PHE A N 1
ATOM 753 C CA . PHE A 1 93 ? -1.697 1.256 22.225 1.00 91.25 93 PHE A CA 1
ATOM 754 C C . PHE A 1 93 ? -1.801 0.013 21.338 1.00 91.25 93 PHE A C 1
ATOM 756 O O . PHE A 1 93 ? -1.987 -1.092 21.847 1.00 91.25 93 PHE A O 1
ATOM 763 N N . GLU A 1 94 ? -1.690 0.167 20.018 1.00 92.69 94 GLU A N 1
ATOM 764 C CA . GLU A 1 94 ? -1.810 -0.945 19.082 1.00 92.69 94 GLU A CA 1
ATOM 765 C C . GLU A 1 94 ? -0.892 -0.800 17.873 1.00 92.69 94 GLU A C 1
ATOM 767 O O . GLU A 1 94 ? -0.633 0.292 17.373 1.00 92.69 94 GLU A O 1
ATOM 772 N N . LYS A 1 95 ? -0.441 -1.946 17.366 1.00 94.81 95 LYS A N 1
ATOM 773 C CA . LYS A 1 95 ? 0.296 -2.047 16.111 1.00 94.81 95 LYS A CA 1
ATOM 774 C C . LYS A 1 95 ? -0.502 -2.905 15.145 1.00 94.81 95 LYS A C 1
ATOM 776 O O . LYS A 1 95 ? -0.741 -4.083 15.418 1.00 94.81 95 LYS A O 1
ATOM 781 N N . VAL A 1 96 ? -0.888 -2.326 14.014 1.00 96.62 96 VAL A N 1
ATOM 782 C CA . VAL A 1 96 ? -1.749 -2.979 13.023 1.00 96.62 96 VAL A CA 1
ATOM 783 C C . VAL A 1 96 ? -0.977 -3.193 11.729 1.00 96.62 96 VAL A C 1
ATOM 785 O O . VAL A 1 96 ? -0.273 -2.305 11.257 1.00 96.62 96 VAL A O 1
ATOM 788 N N . HIS A 1 97 ? -1.122 -4.379 11.141 1.00 96.06 97 HIS A N 1
ATOM 789 C CA . HIS A 1 97 ? -0.466 -4.748 9.891 1.00 96.06 97 HIS A CA 1
ATOM 790 C C . HIS A 1 97 ? -1.501 -4.999 8.795 1.00 96.06 97 HIS A C 1
ATOM 792 O O . HIS A 1 97 ? -2.406 -5.817 8.969 1.00 96.06 97 HIS A O 1
ATOM 798 N N . TYR A 1 98 ? -1.317 -4.362 7.642 1.00 97.06 98 TYR A N 1
ATOM 799 C CA . TYR A 1 98 ? -2.142 -4.549 6.452 1.00 97.06 98 TYR A CA 1
ATOM 800 C C . TYR A 1 98 ? -1.316 -5.247 5.358 1.00 97.06 98 TYR A C 1
ATOM 802 O O . TYR A 1 98 ? -0.553 -4.588 4.647 1.00 97.06 98 TYR A O 1
ATOM 810 N N . PRO A 1 99 ? -1.419 -6.583 5.223 1.00 94.94 99 PRO A N 1
ATOM 811 C CA . PRO A 1 99 ? -0.674 -7.326 4.215 1.00 94.94 99 PRO A CA 1
ATOM 812 C C . PRO A 1 99 ? -1.308 -7.175 2.825 1.00 94.94 99 PRO A C 1
ATOM 814 O O . PRO A 1 99 ? -2.477 -7.501 2.616 1.00 94.94 99 PRO A O 1
ATOM 817 N N . LEU A 1 100 ? -0.507 -6.744 1.856 1.00 96.19 100 LEU A N 1
ATOM 818 C CA . LEU A 1 100 ? -0.868 -6.574 0.451 1.00 96.19 100 LEU A CA 1
ATOM 819 C C . LEU A 1 100 ? -0.113 -7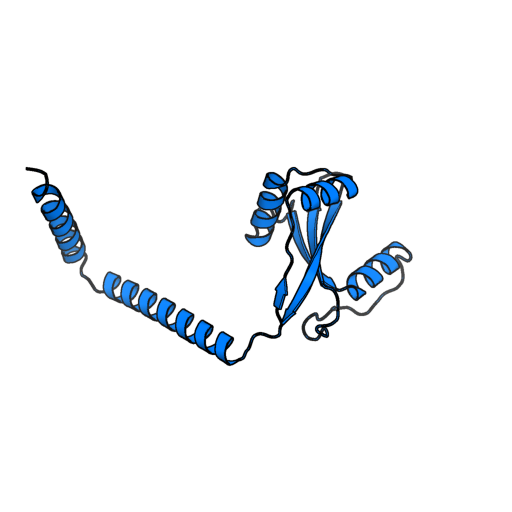.616 -0.398 1.00 96.19 100 LEU A C 1
ATOM 821 O O . LEU A 1 100 ? 1.094 -7.480 -0.610 1.00 96.19 100 LEU A O 1
ATOM 825 N N . PRO A 1 101 ? -0.783 -8.690 -0.863 1.00 92.75 101 PRO A N 1
ATOM 826 C CA . PRO A 1 101 ? -0.139 -9.755 -1.632 1.00 92.75 101 PRO A CA 1
ATOM 827 C C . PRO A 1 101 ? 0.263 -9.284 -3.029 1.00 92.75 101 PRO A C 1
ATOM 829 O O . PRO A 1 101 ? -0.583 -8.794 -3.777 1.00 92.75 101 PRO A O 1
ATOM 832 N N . LEU A 1 102 ? 1.521 -9.481 -3.406 1.00 91.75 102 LEU A N 1
ATOM 833 C CA . LEU A 1 102 ? 2.047 -9.154 -4.725 1.00 91.75 102 LEU A CA 1
ATOM 834 C C . LEU A 1 102 ? 2.165 -10.420 -5.577 1.00 91.75 102 LEU A C 1
ATOM 836 O O . LEU A 1 102 ? 2.649 -11.456 -5.114 1.00 91.75 102 LEU A O 1
ATOM 840 N N . SER A 1 103 ? 1.760 -10.313 -6.837 1.00 86.25 103 SER A N 1
ATOM 841 C CA . SER A 1 103 ? 1.934 -11.361 -7.842 1.00 86.25 103 SER A CA 1
ATOM 842 C C . SER A 1 103 ? 3.233 -11.128 -8.599 1.00 86.25 103 SER A C 1
ATOM 844 O O . SER A 1 103 ? 3.558 -9.990 -8.946 1.00 86.25 103 SER A O 1
ATOM 846 N N . TYR A 1 104 ? 3.986 -12.196 -8.850 1.00 85.50 104 TYR A N 1
ATOM 847 C CA . TYR A 1 104 ? 5.103 -12.133 -9.784 1.00 85.50 104 TYR A CA 1
ATOM 848 C C . TYR A 1 104 ? 4.552 -11.877 -11.190 1.00 85.50 104 TYR A C 1
ATOM 850 O O . TYR A 1 104 ? 3.612 -12.550 -11.610 1.00 85.50 104 TYR A O 1
ATOM 858 N N . LEU A 1 105 ? 5.095 -10.867 -11.868 1.00 77.62 105 LEU A N 1
ATOM 859 C CA . LEU A 1 105 ? 4.674 -10.505 -13.217 1.00 77.62 105 LEU A CA 1
ATOM 860 C C . LEU A 1 105 ? 5.618 -11.132 -14.243 1.00 77.62 105 LEU A C 1
ATOM 862 O O . LEU A 1 105 ? 5.199 -11.990 -15.009 1.00 77.62 105 LEU A O 1
ATOM 866 N N . GLU A 1 106 ? 6.887 -10.724 -14.225 1.00 73.06 106 GLU A N 1
ATOM 867 C CA . GLU A 1 106 ? 7.924 -11.234 -15.124 1.00 73.06 106 GLU A CA 1
ATOM 868 C C . GLU A 1 106 ? 9.330 -10.815 -14.662 1.00 73.06 106 GLU A C 1
ATOM 870 O O . GLU A 1 106 ? 9.523 -9.969 -13.772 1.00 73.06 106 GLU A O 1
ATOM 875 N N . GLU A 1 107 ? 10.343 -11.411 -15.285 1.00 72.19 107 GLU A N 1
ATOM 876 C CA . GLU A 1 107 ? 11.686 -10.852 -15.300 1.00 72.19 107 GLU A CA 1
ATOM 877 C C . GLU A 1 107 ? 11.760 -9.746 -16.356 1.00 72.19 107 GLU A C 1
ATOM 879 O O . GLU A 1 107 ? 11.331 -9.962 -17.487 1.00 72.19 107 GLU A O 1
ATOM 884 N N . PRO A 1 108 ? 12.276 -8.553 -16.006 1.00 68.44 108 PRO A N 1
ATOM 885 C CA . PRO A 1 108 ? 12.379 -7.472 -16.971 1.00 68.44 108 PRO A CA 1
ATOM 886 C C . PRO A 1 108 ? 13.311 -7.893 -18.106 1.00 68.44 108 PRO A C 1
ATOM 888 O O . PRO A 1 108 ? 14.468 -8.241 -17.868 1.00 68.44 108 PRO A O 1
ATOM 891 N N . ASP A 1 109 ? 12.809 -7.822 -19.336 1.00 77.69 109 ASP A N 1
ATOM 892 C CA . ASP A 1 109 ? 13.607 -8.068 -20.530 1.00 77.69 109 ASP A CA 1
ATOM 893 C C . ASP A 1 109 ? 14.808 -7.100 -20.595 1.00 77.69 109 ASP A C 1
ATOM 895 O O . ASP A 1 109 ? 14.688 -5.887 -20.375 1.00 77.69 109 ASP A O 1
ATOM 899 N N . ILE A 1 110 ? 15.983 -7.645 -20.925 1.00 81.25 110 ILE A N 1
ATOM 900 C CA . ILE A 1 110 ? 17.257 -6.919 -20.989 1.00 81.25 110 ILE A CA 1
ATOM 901 C C . ILE A 1 110 ? 17.156 -5.734 -21.957 1.00 81.25 110 ILE A C 1
ATOM 903 O O . ILE A 1 110 ? 17.725 -4.671 -21.686 1.00 81.25 110 ILE A O 1
ATOM 907 N N . ALA A 1 111 ? 16.431 -5.875 -23.073 1.00 83.06 111 ALA A N 1
ATOM 908 C CA . ALA A 1 111 ? 16.282 -4.782 -24.030 1.00 83.06 111 ALA A CA 1
ATOM 909 C C . ALA A 1 111 ? 15.430 -3.639 -23.457 1.00 83.06 111 ALA A C 1
ATOM 911 O O . ALA A 1 111 ? 15.782 -2.465 -23.613 1.00 83.06 111 ALA A O 1
ATOM 912 N N . THR A 1 112 ? 14.362 -3.966 -22.729 1.00 80.56 112 THR A N 1
ATOM 913 C CA . THR A 1 112 ? 13.523 -2.981 -22.027 1.00 80.56 112 THR A CA 1
ATOM 914 C C . THR A 1 112 ? 14.303 -2.242 -20.938 1.00 80.56 112 THR A C 1
ATOM 916 O O . THR A 1 112 ? 14.216 -1.012 -20.837 1.00 80.56 112 THR A O 1
ATOM 919 N N . LEU A 1 113 ? 15.139 -2.955 -20.177 1.00 81.88 113 LEU A N 1
ATOM 920 C CA . LEU A 1 113 ? 16.008 -2.345 -19.171 1.00 81.88 113 LEU A CA 1
ATOM 921 C C . LEU A 1 113 ? 17.028 -1.394 -19.812 1.00 81.88 113 LEU A C 1
ATOM 923 O O . LEU A 1 113 ? 17.163 -0.252 -19.372 1.00 81.88 113 LEU A O 1
ATOM 927 N N . ARG A 1 114 ? 17.694 -1.823 -20.894 1.00 85.19 114 ARG A N 1
ATOM 928 C CA . ARG A 1 114 ? 18.653 -0.990 -21.639 1.00 85.19 114 ARG A CA 1
ATOM 929 C C . ARG A 1 114 ? 18.010 0.266 -22.214 1.00 85.19 114 ARG A C 1
ATOM 931 O O . ARG A 1 114 ? 18.581 1.343 -22.076 1.00 85.19 114 ARG A O 1
ATOM 938 N N . ARG A 1 115 ? 16.824 0.155 -22.818 1.00 87.44 115 ARG A N 1
ATOM 939 C CA . ARG A 1 115 ? 16.093 1.310 -23.361 1.00 87.44 115 ARG A CA 1
ATOM 940 C C . ARG A 1 115 ? 15.726 2.302 -22.258 1.00 87.44 115 ARG A C 1
ATOM 942 O O . ARG A 1 115 ? 15.907 3.504 -22.425 1.00 87.44 115 ARG A O 1
ATOM 949 N N . THR A 1 116 ? 15.256 1.797 -21.118 1.00 85.62 116 THR A N 1
ATOM 950 C CA . THR A 1 116 ? 14.933 2.632 -19.953 1.00 85.62 116 THR A CA 1
ATOM 951 C C . THR A 1 116 ? 16.183 3.328 -19.413 1.00 85.62 116 THR A C 1
ATOM 953 O O . THR A 1 116 ? 16.148 4.529 -19.166 1.00 85.62 116 THR A O 1
ATOM 956 N N . PHE A 1 117 ? 17.303 2.608 -19.306 1.00 88.31 117 PHE A N 1
ATOM 957 C CA . PHE A 1 117 ? 18.597 3.153 -18.891 1.00 88.31 117 PHE A CA 1
ATOM 958 C C . PHE A 1 117 ? 19.093 4.258 -19.830 1.00 88.31 117 PHE A C 1
ATOM 960 O O . PHE A 1 117 ? 19.447 5.337 -19.366 1.00 88.31 117 PHE A O 1
ATOM 967 N N . GLN A 1 118 ? 19.069 4.020 -21.145 1.00 92.00 118 GLN A N 1
ATOM 968 C CA . GLN A 1 118 ? 19.467 5.014 -22.144 1.00 92.00 118 GLN A CA 1
ATOM 969 C C . GLN A 1 118 ? 18.599 6.270 -22.069 1.00 92.00 118 GLN A C 1
ATOM 971 O O . GLN A 1 118 ? 19.133 7.377 -22.079 1.00 92.00 118 GLN A O 1
ATOM 976 N N . ARG A 1 119 ? 17.276 6.105 -21.934 1.00 91.00 119 ARG A N 1
ATOM 977 C CA . ARG A 1 119 ? 16.352 7.230 -21.763 1.00 91.00 119 ARG A CA 1
ATOM 978 C C . ARG A 1 119 ? 16.683 8.036 -20.506 1.00 91.00 119 ARG A C 1
ATOM 980 O O . ARG A 1 119 ? 16.897 9.237 -20.616 1.00 91.00 119 ARG A O 1
ATOM 987 N N . MET A 1 120 ? 16.801 7.387 -19.346 1.00 88.00 120 MET A N 1
ATOM 988 C CA . MET A 1 120 ? 17.125 8.075 -18.087 1.00 88.00 120 MET A CA 1
ATOM 989 C C . MET A 1 120 ? 18.467 8.814 -18.167 1.00 88.00 120 MET A C 1
ATOM 991 O O . MET A 1 120 ? 18.551 9.967 -17.762 1.00 88.00 120 MET A O 1
ATOM 995 N N . HIS A 1 121 ? 19.505 8.194 -18.739 1.00 89.25 121 HIS A N 1
ATOM 996 C CA . HIS A 1 121 ? 20.791 8.865 -18.944 1.00 89.25 121 HIS A CA 1
ATOM 997 C C . HIS A 1 121 ? 20.670 10.078 -19.866 1.00 89.25 121 HIS A C 1
ATOM 999 O O . HIS A 1 121 ? 21.243 11.118 -19.563 1.00 89.25 121 HIS A O 1
ATOM 1005 N N . SER A 1 122 ? 19.907 9.968 -20.956 1.00 89.56 122 SER A N 1
ATOM 1006 C CA . SER A 1 122 ? 19.684 11.099 -21.856 1.00 89.56 122 SER A CA 1
ATOM 1007 C C . SER A 1 122 ? 18.957 12.253 -21.160 1.00 89.56 122 SER A C 1
ATOM 1009 O O . SER A 1 122 ? 19.385 13.394 -21.287 1.00 89.56 122 SER A O 1
ATOM 1011 N N . GLU A 1 123 ? 17.927 11.967 -20.358 1.00 87.56 123 GLU A N 1
ATOM 1012 C CA . GLU A 1 123 ? 17.184 12.976 -19.593 1.00 87.56 123 GLU A CA 1
ATOM 1013 C C . GLU A 1 123 ? 18.084 13.665 -18.559 1.00 87.56 123 GLU A C 1
ATOM 1015 O O . GLU A 1 123 ? 18.101 14.891 -18.477 1.00 87.56 123 GLU A O 1
ATOM 1020 N N . VAL A 1 124 ? 18.898 12.897 -17.826 1.00 86.50 124 VAL A N 1
ATOM 1021 C CA . VAL A 1 124 ? 19.862 13.443 -16.859 1.00 86.50 124 VAL A CA 1
ATOM 1022 C C . VAL A 1 124 ? 20.915 14.305 -17.551 1.00 86.50 124 VAL A C 1
ATOM 1024 O O . VAL A 1 124 ? 21.186 15.409 -17.087 1.00 86.50 124 VAL A O 1
ATOM 1027 N N . SER A 1 125 ? 21.491 13.847 -18.665 1.00 86.56 125 SER A N 1
ATOM 1028 C CA . SER A 1 125 ? 22.475 14.629 -19.420 1.00 86.56 125 SER A CA 1
ATOM 1029 C C . SER A 1 125 ? 21.877 15.918 -19.979 1.00 86.56 125 SER A C 1
ATOM 1031 O O . SER A 1 125 ? 22.526 16.959 -19.928 1.00 86.56 125 SER A O 1
ATOM 1033 N N . LEU A 1 126 ? 20.631 15.886 -20.460 1.00 85.75 126 LEU A N 1
ATOM 1034 C CA . LEU A 1 126 ? 19.924 17.086 -20.907 1.00 85.75 126 LEU A CA 1
ATOM 1035 C C . LEU A 1 126 ? 19.687 18.062 -19.748 1.00 85.75 126 LEU A C 1
ATOM 1037 O O . LEU A 1 126 ? 19.965 19.246 -19.907 1.00 85.75 126 LEU A O 1
ATOM 1041 N N . MET A 1 127 ? 19.256 17.578 -18.578 1.00 78.94 127 MET A N 1
ATOM 1042 C CA . MET A 1 127 ? 19.054 18.413 -17.384 1.00 78.94 127 MET A CA 1
ATOM 1043 C C . MET A 1 127 ? 20.363 18.998 -16.831 1.00 78.94 127 MET A C 1
ATOM 1045 O O . MET A 1 127 ? 20.395 20.135 -16.359 1.00 78.94 127 MET A O 1
ATOM 1049 N N . GLN A 1 128 ? 21.455 18.233 -16.872 1.00 79.25 128 GLN A N 1
ATOM 1050 C CA . GLN A 1 128 ? 22.781 18.708 -16.471 1.00 79.25 128 GLN A CA 1
ATOM 1051 C C . GLN A 1 128 ? 23.306 19.758 -17.447 1.00 79.25 128 GLN A C 1
ATOM 1053 O O . GLN A 1 128 ? 23.792 20.796 -17.009 1.00 79.25 128 GLN A O 1
ATOM 1058 N N . ASN A 1 129 ? 23.141 19.536 -18.752 1.00 73.81 129 ASN A N 1
ATOM 1059 C CA . ASN A 1 129 ? 23.530 20.508 -19.766 1.00 73.81 129 ASN A CA 1
ATOM 1060 C C . ASN A 1 129 ? 22.670 21.773 -19.704 1.00 73.81 129 ASN A C 1
ATOM 1062 O O . ASN A 1 129 ? 23.212 22.861 -19.853 1.00 73.81 129 ASN A O 1
ATOM 1066 N N . SER A 1 130 ? 21.363 21.670 -19.437 1.00 74.19 130 SER A N 1
ATOM 1067 C CA . SER A 1 130 ? 20.506 22.847 -19.260 1.00 74.19 130 SER A CA 1
ATOM 1068 C C . SER A 1 130 ? 20.870 23.637 -18.002 1.00 74.19 130 SER A C 1
ATOM 1070 O O . SER A 1 130 ? 20.853 24.862 -18.035 1.00 74.19 130 SER A O 1
ATOM 1072 N N . ARG A 1 131 ? 21.244 22.961 -16.903 1.00 68.38 131 ARG A N 1
ATOM 1073 C CA . ARG A 1 131 ? 21.778 23.630 -15.705 1.00 68.38 131 ARG A CA 1
ATOM 1074 C C . ARG A 1 131 ? 23.116 24.308 -15.979 1.00 68.38 131 ARG A C 1
ATOM 1076 O O . ARG A 1 131 ? 23.255 25.481 -15.671 1.00 68.38 131 ARG A O 1
ATOM 1083 N N . ALA A 1 132 ? 24.059 23.606 -16.605 1.00 66.94 132 ALA A N 1
ATOM 1084 C CA . ALA A 1 132 ? 25.365 24.163 -16.947 1.00 66.94 132 ALA A CA 1
ATOM 1085 C C . ALA A 1 132 ? 25.243 25.354 -17.912 1.00 66.94 132 ALA A C 1
ATOM 1087 O O . ALA A 1 132 ? 25.921 26.359 -17.740 1.00 66.94 132 ALA A O 1
ATOM 1088 N N . PHE A 1 133 ? 24.334 25.276 -18.888 1.00 63.75 133 PHE A N 1
ATOM 1089 C CA . PHE A 1 133 ? 24.012 26.387 -19.780 1.00 63.75 133 PHE A CA 1
ATOM 1090 C C . PHE A 1 133 ? 23.401 27.570 -19.014 1.00 63.75 133 PHE A C 1
ATOM 1092 O O . PHE A 1 133 ? 23.834 28.700 -1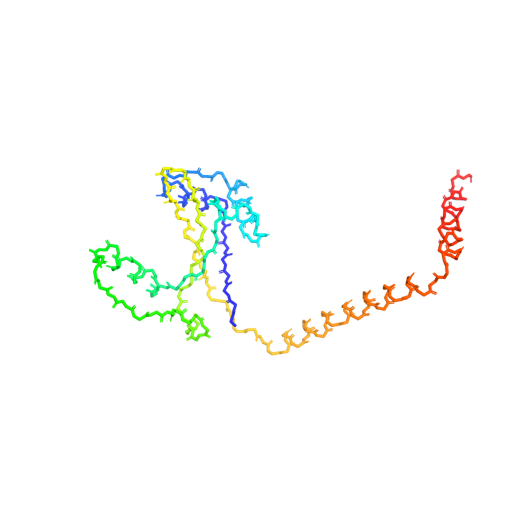9.201 1.00 63.75 133 PHE A O 1
ATOM 1099 N N . SER A 1 134 ? 22.461 27.315 -18.097 1.00 64.06 134 SER A N 1
ATOM 1100 C CA . SER A 1 134 ? 21.865 28.350 -17.243 1.00 64.06 134 SER A CA 1
ATOM 1101 C C . SER A 1 134 ? 22.871 29.019 -16.296 1.00 64.06 134 SER A C 1
ATOM 1103 O O . SER A 1 134 ? 22.681 30.180 -15.959 1.00 64.06 134 SER A O 1
ATOM 1105 N N . GLU A 1 135 ? 23.910 28.309 -15.851 1.00 66.56 135 GLU A N 1
ATOM 1106 C CA . GLU A 1 135 ? 24.961 28.831 -14.960 1.00 66.56 135 GLU A CA 1
ATOM 1107 C C . GLU A 1 135 ? 26.081 29.573 -15.715 1.00 66.56 135 GLU A C 1
ATOM 1109 O O . GLU A 1 135 ? 26.808 30.364 -15.115 1.00 66.56 135 GLU A O 1
ATOM 1114 N N . MET A 1 136 ? 26.232 29.336 -17.023 1.00 61.44 136 MET A N 1
ATOM 1115 C CA . MET A 1 136 ? 27.226 30.002 -17.879 1.00 61.44 136 MET A CA 1
ATOM 1116 C C . MET A 1 136 ? 26.729 31.314 -18.500 1.00 61.44 136 MET A C 1
ATOM 1118 O O . MET A 1 136 ? 27.539 32.058 -19.056 1.00 61.44 136 MET A O 1
ATOM 1122 N N . LEU A 1 137 ? 25.431 31.617 -18.411 1.00 57.50 137 LEU A N 1
ATOM 1123 C CA . LEU A 1 137 ? 24.892 32.898 -18.858 1.00 57.50 137 LEU A CA 1
ATOM 1124 C C . LEU A 1 137 ? 25.177 33.976 -17.798 1.00 57.50 137 LEU A C 1
ATOM 1126 O O . LEU A 1 137 ? 24.792 33.810 -16.639 1.00 57.50 137 LEU A O 1
ATOM 1130 N N . PRO A 1 138 ? 25.843 35.092 -18.149 1.00 59.28 138 PRO A N 1
ATOM 1131 C CA . PRO A 1 138 ? 26.016 36.200 -17.220 1.00 59.28 138 PRO A CA 1
ATOM 1132 C C . PRO A 1 138 ? 24.638 36.742 -16.812 1.00 59.28 138 PRO A C 1
ATOM 1134 O O . PRO A 1 138 ? 23.764 36.897 -17.662 1.00 59.28 138 PRO A O 1
ATOM 1137 N N . ASN A 1 139 ? 24.450 37.066 -15.525 1.00 58.88 139 ASN A N 1
ATOM 1138 C CA . ASN A 1 139 ? 23.159 37.483 -14.939 1.00 58.88 139 ASN A CA 1
ATOM 1139 C C . ASN A 1 139 ? 22.402 38.570 -15.737 1.00 58.88 139 ASN A C 1
ATOM 1141 O O . ASN A 1 139 ? 21.181 38.632 -15.666 1.00 58.88 139 ASN A O 1
ATOM 1145 N N . ASN A 1 140 ? 23.098 39.389 -16.533 1.00 57.22 140 ASN A N 1
ATOM 1146 C CA . ASN A 1 140 ? 22.483 40.412 -17.382 1.00 57.22 140 ASN A CA 1
ATOM 1147 C C . ASN A 1 140 ? 21.753 39.870 -18.630 1.00 57.22 140 ASN A C 1
ATOM 1149 O O . ASN A 1 140 ? 20.869 40.554 -19.134 1.00 57.22 140 ASN A O 1
ATOM 1153 N N . GLU A 1 141 ? 22.100 38.691 -19.163 1.00 54.59 141 GLU A N 1
ATOM 1154 C CA . GLU A 1 141 ? 21.450 38.146 -20.373 1.00 54.59 141 GLU A CA 1
ATOM 1155 C C . GLU A 1 141 ? 20.174 37.353 -20.057 1.00 54.59 141 GLU A C 1
ATOM 1157 O O . GLU A 1 141 ? 19.238 37.350 -20.857 1.00 54.59 141 GLU A O 1
ATOM 1162 N N . VAL A 1 142 ? 20.097 36.736 -18.873 1.00 58.09 142 VAL A N 1
ATOM 1163 C CA . VAL A 1 142 ? 18.903 36.007 -18.406 1.00 58.09 142 VAL A CA 1
ATOM 1164 C C . VAL A 1 142 ? 17.729 36.969 -18.191 1.00 58.09 142 VAL A C 1
ATOM 1166 O O . VAL A 1 142 ? 16.608 36.677 -18.612 1.00 58.09 142 VAL A O 1
ATOM 1169 N N . ASP A 1 143 ? 18.000 38.155 -17.635 1.00 57.34 143 ASP A N 1
ATOM 1170 C CA . ASP A 1 143 ? 17.010 39.230 -17.493 1.00 57.34 143 ASP A CA 1
ATOM 1171 C C . ASP A 1 143 ? 16.585 39.815 -18.849 1.00 57.34 143 ASP A C 1
ATOM 1173 O O . ASP A 1 143 ? 15.413 40.141 -19.034 1.00 57.34 143 ASP A O 1
ATOM 1177 N N . LEU A 1 144 ? 17.496 39.892 -19.827 1.00 56.91 144 LEU A N 1
ATOM 1178 C CA . LEU A 1 144 ? 17.199 40.405 -21.170 1.00 56.91 144 LEU A CA 1
ATOM 1179 C C . LEU A 1 144 ? 16.299 39.445 -21.969 1.00 56.91 144 LEU A C 1
ATOM 1181 O O . LEU A 1 144 ? 15.416 39.881 -22.707 1.00 56.91 144 LEU A O 1
ATOM 1185 N N . MET A 1 145 ? 16.485 38.131 -21.799 1.00 59.84 145 MET A N 1
ATOM 1186 C CA . MET A 1 145 ? 15.623 37.114 -22.412 1.00 59.84 145 MET A CA 1
ATOM 1187 C C . MET A 1 145 ? 14.250 37.051 -21.734 1.00 59.84 145 MET A C 1
ATOM 1189 O O . MET A 1 145 ? 13.237 36.969 -22.427 1.00 59.84 145 MET A O 1
ATOM 1193 N N . ALA A 1 146 ? 14.194 37.153 -20.402 1.00 60.78 146 ALA A N 1
ATOM 1194 C CA . ALA A 1 146 ? 12.934 37.214 -19.663 1.00 60.78 146 ALA A CA 1
ATOM 1195 C C . ALA A 1 146 ? 12.132 38.483 -20.005 1.00 60.78 146 ALA A C 1
ATOM 1197 O O . ALA A 1 146 ? 10.922 38.400 -20.215 1.00 60.78 146 ALA A O 1
ATOM 1198 N N . GLN A 1 147 ? 12.797 39.635 -20.144 1.00 56.44 147 GLN A N 1
ATOM 1199 C CA . GLN A 1 147 ? 12.176 40.882 -20.609 1.00 56.44 147 GLN A CA 1
ATOM 1200 C C . GLN A 1 147 ? 11.677 40.759 -22.053 1.00 56.44 147 GLN A C 1
ATOM 1202 O O . GLN A 1 147 ? 10.516 41.052 -22.306 1.00 56.44 147 GLN A O 1
ATOM 1207 N N . SER A 1 148 ? 12.477 40.198 -22.967 1.00 59.78 148 SER A N 1
ATOM 1208 C CA . SER A 1 148 ? 12.076 39.946 -24.362 1.00 59.78 148 SER A CA 1
ATOM 1209 C C . SER A 1 148 ? 10.847 39.031 -24.484 1.00 59.78 148 SER A C 1
ATOM 1211 O O . SER A 1 148 ? 9.939 39.317 -25.262 1.00 59.78 148 SER A O 1
ATOM 1213 N N . MET A 1 149 ? 10.757 37.965 -23.678 1.00 60.41 149 MET A N 1
ATOM 1214 C CA . MET A 1 149 ? 9.583 37.077 -23.670 1.00 60.41 149 MET A CA 1
ATOM 1215 C C . MET A 1 149 ? 8.342 37.734 -23.050 1.00 60.41 149 MET A C 1
ATOM 1217 O O . MET A 1 149 ? 7.223 37.430 -23.460 1.00 60.41 149 MET A O 1
ATOM 1221 N N . THR A 1 150 ? 8.529 38.644 -22.092 1.00 60.25 150 THR A N 1
ATOM 1222 C CA . THR A 1 150 ? 7.431 39.402 -21.469 1.00 60.25 150 THR A CA 1
ATOM 1223 C C . THR A 1 150 ? 6.922 40.508 -22.400 1.00 60.25 150 THR A C 1
ATOM 1225 O O . THR A 1 150 ? 5.718 40.737 -22.485 1.00 60.25 150 THR A O 1
ATOM 1228 N N . ASP A 1 151 ? 7.815 41.138 -23.165 1.00 56.22 151 ASP A N 1
ATOM 1229 C CA . ASP A 1 151 ? 7.469 42.136 -24.180 1.00 56.22 151 ASP A CA 1
ATOM 1230 C C . ASP A 1 151 ? 6.763 41.505 -25.388 1.00 56.22 151 ASP A C 1
ATOM 1232 O O . ASP A 1 151 ? 5.812 42.084 -25.909 1.00 56.22 151 ASP A O 1
ATOM 1236 N N . PHE A 1 152 ? 7.152 40.292 -25.801 1.00 55.00 152 PHE A N 1
ATOM 1237 C CA . PHE A 1 152 ? 6.467 39.572 -26.881 1.00 55.00 152 PHE A CA 1
ATOM 1238 C C . PHE A 1 152 ? 5.043 39.146 -26.494 1.00 55.00 152 PHE A C 1
ATOM 1240 O O . PHE A 1 152 ? 4.131 39.264 -27.306 1.00 55.00 152 PHE A O 1
ATOM 1247 N N . ALA A 1 153 ? 4.834 38.706 -25.248 1.00 57.66 153 ALA A N 1
ATOM 1248 C CA . ALA A 1 153 ? 3.512 38.322 -24.747 1.00 57.66 153 ALA A CA 1
ATOM 1249 C C . ALA A 1 153 ? 2.548 39.519 -24.614 1.00 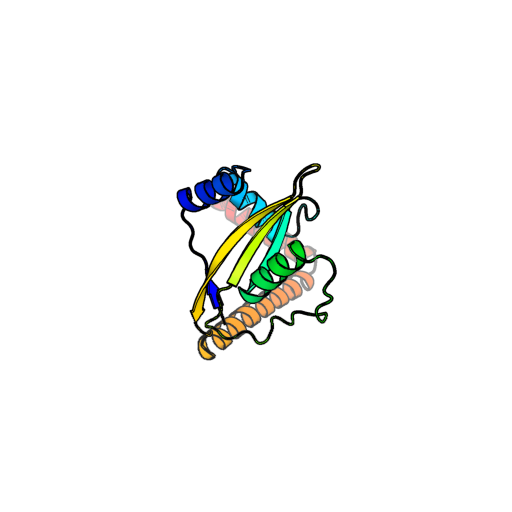57.66 153 ALA A C 1
ATOM 1251 O O . ALA A 1 153 ? 1.343 39.355 -24.766 1.00 57.66 153 ALA A O 1
ATOM 1252 N N . ASN A 1 154 ? 3.069 40.729 -24.382 1.00 57.03 154 ASN A N 1
ATOM 1253 C CA . ASN A 1 154 ? 2.269 41.956 -24.296 1.00 57.03 154 ASN A CA 1
ATOM 1254 C C . ASN A 1 154 ? 1.951 42.593 -25.665 1.00 57.03 154 ASN A C 1
ATOM 1256 O O . ASN A 1 154 ? 1.168 43.543 -25.720 1.00 57.03 154 ASN A O 1
ATOM 1260 N N . LEU A 1 155 ? 2.544 42.105 -26.763 1.00 56.78 155 LEU A N 1
ATOM 1261 C CA . LEU A 1 155 ? 2.264 42.580 -28.126 1.00 56.78 155 LEU A CA 1
ATOM 1262 C C . LEU A 1 155 ? 1.108 41.835 -28.817 1.00 56.78 155 LEU A C 1
ATOM 1264 O O . LEU A 1 155 ? 0.655 42.290 -29.864 1.00 56.78 155 LEU A O 1
ATOM 1268 N N . GLU A 1 156 ? 0.625 40.725 -28.255 1.00 55.12 156 GLU A N 1
ATOM 1269 C CA . GLU A 1 156 ? -0.519 39.965 -28.793 1.00 55.12 156 GLU A CA 1
ATOM 1270 C C . GLU A 1 156 ? -1.884 40.415 -28.224 1.00 55.12 156 GLU A C 1
ATOM 1272 O O . GLU A 1 156 ? -2.913 39.906 -28.662 1.00 55.12 156 GLU A O 1
ATOM 1277 N N . ASP A 1 157 ? -1.909 41.401 -27.314 1.00 57.03 157 ASP A N 1
ATOM 1278 C CA . ASP A 1 157 ? -3.114 41.892 -26.613 1.00 57.03 157 ASP A CA 1
ATOM 1279 C C . ASP A 1 157 ? -3.511 43.358 -26.956 1.00 57.03 157 ASP A C 1
ATOM 1281 O O . ASP A 1 157 ? -4.220 44.014 -26.186 1.00 57.03 157 ASP A O 1
ATOM 1285 N N . GLN A 1 158 ? -3.094 43.896 -28.116 1.00 43.69 158 GLN A N 1
ATOM 1286 C CA . GLN A 1 158 ? -3.560 45.200 -28.645 1.00 43.69 158 GLN A CA 1
ATOM 1287 C C . GLN A 1 158 ? -4.198 45.108 -30.032 1.00 43.69 158 GLN A C 1
ATOM 1289 O O . GLN A 1 158 ? -3.602 44.470 -30.928 1.00 43.69 158 GLN A O 1
#

Secondary structure (DSSP, 8-state):
-EEE----HHHHHHHHHHTTS---HHHHHHHHHHHHHT-STTTEEEEEEEHHHHHHHHHHHH-TT-PPPS---GGG--TTS-EEEEEEEE-SS-EEEEEEEEEEEEPPPHHHHHHHHHHHHHHHHHHHHHHHHHHHS-HHHHHHHHHHHHHHHTTS--

InterPro domains:
  IPR049733 Coiled-coil domain-containing protein 61, N-terminal head domain [PF27933] (3-109)
  IPR049733 Coiled-coil domain-containing protein 61, N-terminal head domain [cd22284] (3-104)

Sequence (158 aa):
MIWRGEYKQKYIEEITNKAGNFKKFTVFIKMLMAALNREQTDEVVIDLLTQQDLALIKARKQNPGQQTPQSLDHTTVPPEVKRYLILTLNGEFEKVHYPLPLSYLEEPDIATLRRTFQRMHSEVSLMQNSRAFSEMLPNNEVDLMAQSMTDFANLEDQ